Protein AF-A0A2P8HJ50-F1 (afdb_monomer_lite)

Radius of gyration: 19.13 Å; chains: 1; bounding box: 48×53×37 Å

Organism: Chitinophaga niastensis (NCBI:txid536980)

Sequence (167 aa):
MRELALCQQNSHSGYIGAFPNDDKLWTEVAAGDIRSRGFDLNGAWSPWYTVHKIMAGLLDAWLYCNNAEALRVNKGLADWTGNVIKNLTEEQMQKMLICEYGGMAETYGTTISTEDINKYKESRFYTISYAIPEHLMKGKQTINIRFVPKVNNSAGPLYGCRMLKEI

InterPro domains:
  IPR012878 Non-reducing end beta-L-arabinofuranosidase-like, GH127 catalytic domain [PF07944] (2-108)

Secondary structure (DSSP, 8-state):
-HHHHHHHHHSTTS-----TTHHHHHHHHHTT---EETTEETTEESHHHHHHHHHHHHHHHHHHH--HHHHHHHHHHHHHHHHHHTT--HHHHHHHTTS--TTHHHHH--------GGGG-S-S------PPPHHHHTT-S-------PPTT-PPPP-----PPPP-

pLDDT: mean 82.29, std 9.15, range [44.47, 97.12]

Foldseek 3Di:
DVVLLVQLVPPPQLDGDDDVPVVVQLVCLLVLVWDAAAQDTPRDGQVLLVLVVLLVVLVCCCPVVVDPVSVVSSVSSVNSVCNSPVPDDPVSVVRNVNHNNDPVCVSVPDDQDDDDPVVVVDPDDDDDDGDDPVVQVPPDPDDDDDDDDDPPDDDPDDPDDDDDDDD

Structure (mmCIF, N/CA/C/O backbone):
data_AF-A0A2P8HJ50-F1
#
_entry.id   AF-A0A2P8HJ50-F1
#
loop_
_atom_site.group_PDB
_atom_site.id
_atom_site.type_symbol
_atom_site.label_atom_id
_atom_site.label_alt_id
_atom_site.label_comp_id
_atom_site.label_asym_id
_atom_site.label_entity_id
_atom_site.label_seq_id
_atom_site.pdbx_PDB_ins_code
_atom_site.Cartn_x
_atom_site.Cartn_y
_atom_site.Cartn_z
_atom_site.occupancy
_atom_site.B_iso_or_equiv
_atom_site.auth_seq_id
_atom_site.auth_comp_id
_atom_site.auth_asym_id
_atom_site.auth_atom_id
_atom_site.pdbx_PDB_model_num
ATOM 1 N N . MET A 1 1 ? 11.815 -0.902 -15.982 1.00 84.75 1 MET A N 1
ATOM 2 C CA . MET A 1 1 ? 10.583 -1.720 -15.964 1.00 84.75 1 MET A CA 1
ATOM 3 C C . MET A 1 1 ? 10.895 -3.205 -16.092 1.00 84.75 1 MET A C 1
ATOM 5 O O . MET A 1 1 ? 10.513 -3.949 -15.202 1.00 84.75 1 MET A O 1
ATOM 9 N N . ARG A 1 2 ? 11.677 -3.601 -17.108 1.00 84.75 2 ARG A N 1
ATOM 10 C CA . ARG A 1 2 ? 12.152 -4.978 -17.340 1.00 84.75 2 ARG A CA 1
ATOM 11 C C . ARG A 1 2 ? 12.590 -5.750 -16.086 1.00 84.75 2 ARG A C 1
ATOM 13 O O . ARG A 1 2 ? 12.093 -6.843 -15.868 1.00 84.75 2 ARG A O 1
ATOM 20 N N . GLU A 1 3 ? 13.459 -5.189 -15.246 1.00 88.25 3 GLU A N 1
ATOM 21 C CA . GLU A 1 3 ? 13.956 -5.911 -14.059 1.00 88.25 3 GLU A CA 1
ATOM 22 C C . GLU A 1 3 ? 12.856 -6.209 -13.026 1.00 88.25 3 GLU A C 1
ATOM 24 O O . GLU A 1 3 ? 12.775 -7.324 -12.525 1.00 88.25 3 GLU A O 1
ATOM 29 N N . LEU A 1 4 ? 11.937 -5.268 -12.771 1.00 86.12 4 LEU A N 1
ATOM 30 C CA . LEU A 1 4 ? 10.805 -5.504 -11.860 1.00 86.12 4 LEU A CA 1
ATOM 31 C C . LEU A 1 4 ? 9.838 -6.547 -12.427 1.00 86.12 4 LEU A C 1
ATOM 33 O O . LEU A 1 4 ? 9.325 -7.382 -11.686 1.00 86.12 4 LEU A O 1
ATOM 37 N N . ALA A 1 5 ? 9.616 -6.526 -13.743 1.00 84.50 5 ALA A N 1
ATOM 38 C CA . ALA A 1 5 ? 8.817 -7.540 -14.416 1.00 84.50 5 ALA A CA 1
ATOM 39 C C . ALA A 1 5 ? 9.457 -8.934 -14.312 1.00 84.50 5 ALA A C 1
ATOM 41 O O . ALA A 1 5 ? 8.741 -9.902 -14.065 1.00 84.50 5 ALA A O 1
ATOM 42 N N . LEU A 1 6 ? 10.783 -9.034 -14.453 1.00 87.06 6 LEU A N 1
ATOM 43 C CA . LEU A 1 6 ? 11.526 -10.282 -14.274 1.00 87.06 6 LEU A CA 1
ATOM 44 C C . LEU A 1 6 ? 11.457 -10.776 -12.826 1.00 87.06 6 LEU A C 1
ATOM 46 O O . LEU A 1 6 ? 11.177 -11.954 -12.610 1.00 87.06 6 LEU A O 1
ATOM 50 N N . CYS A 1 7 ? 11.6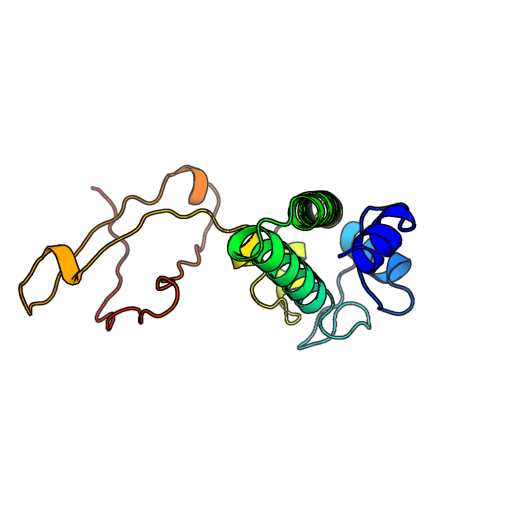47 -9.900 -11.837 1.00 87.06 7 CYS A N 1
ATOM 51 C CA . CYS A 1 7 ? 11.481 -10.255 -10.426 1.00 87.06 7 CYS A CA 1
ATOM 52 C C . CYS A 1 7 ? 10.074 -10.798 -10.150 1.00 87.06 7 CYS A C 1
ATOM 54 O O . CYS A 1 7 ? 9.936 -11.852 -9.540 1.00 87.06 7 CYS A O 1
ATOM 56 N N . GLN A 1 8 ? 9.035 -10.135 -10.663 1.00 86.31 8 GLN A N 1
ATOM 57 C CA . GLN A 1 8 ? 7.656 -10.577 -10.470 1.00 86.31 8 GLN A CA 1
ATOM 58 C C . GLN A 1 8 ? 7.352 -11.914 -11.155 1.00 86.31 8 GLN A C 1
ATOM 60 O O . GLN A 1 8 ? 6.619 -12.723 -10.602 1.00 86.31 8 GLN A O 1
ATOM 65 N N . GLN A 1 9 ? 7.889 -12.154 -12.354 1.00 84.94 9 GLN A N 1
ATOM 66 C CA . GLN A 1 9 ? 7.692 -13.417 -13.077 1.00 84.94 9 GLN A CA 1
ATOM 67 C C . GLN A 1 9 ? 8.382 -14.597 -12.390 1.00 84.94 9 GLN A C 1
ATOM 69 O O . GLN A 1 9 ? 7.869 -15.711 -12.435 1.00 84.94 9 GLN A O 1
ATOM 74 N N . ASN A 1 10 ? 9.539 -14.355 -11.771 1.00 83.56 10 ASN A N 1
ATOM 75 C CA . ASN A 1 10 ? 10.263 -15.374 -11.012 1.00 83.56 10 ASN A CA 1
ATOM 76 C C . ASN A 1 10 ? 9.740 -15.522 -9.577 1.00 83.56 10 ASN A C 1
ATOM 78 O O . ASN A 1 10 ? 10.033 -16.517 -8.921 1.00 83.56 10 ASN A O 1
ATOM 82 N N . SER A 1 11 ? 8.941 -14.569 -9.095 1.00 74.69 11 SER A N 1
ATOM 83 C CA . SER A 1 11 ? 8.169 -14.734 -7.872 1.00 74.69 11 SER A CA 1
ATOM 84 C C . SER A 1 11 ? 6.992 -15.668 -8.144 1.00 74.69 11 SER A C 1
ATOM 86 O O . SER A 1 11 ? 6.112 -15.368 -8.948 1.00 74.69 11 SER A O 1
ATOM 88 N N . HIS A 1 12 ? 6.923 -16.792 -7.432 1.00 67.44 12 HIS A N 1
ATOM 89 C CA . HIS A 1 12 ? 5.802 -17.732 -7.537 1.00 67.44 12 HIS A CA 1
ATOM 90 C C . HIS A 1 12 ? 4.455 -17.153 -7.048 1.00 67.44 12 HIS A C 1
ATOM 92 O O . HIS A 1 12 ? 3.432 -17.830 -7.142 1.00 67.44 12 HIS A O 1
ATOM 98 N N . SER A 1 13 ? 4.436 -15.915 -6.535 1.00 75.12 13 SER A N 1
ATOM 99 C CA . SER A 1 13 ? 3.270 -15.278 -5.913 1.00 75.12 13 SER A CA 1
ATOM 100 C C . SER A 1 13 ? 2.859 -13.932 -6.532 1.00 75.12 13 SER A C 1
ATOM 102 O O . SER A 1 13 ? 1.803 -13.413 -6.179 1.00 75.12 13 SER A O 1
ATOM 104 N N . GLY A 1 14 ? 3.654 -13.359 -7.447 1.00 81.00 14 GLY A N 1
ATOM 105 C CA . GLY A 1 14 ? 3.430 -12.007 -7.988 1.00 81.00 14 GLY A CA 1
ATOM 106 C C . GLY A 1 14 ? 3.966 -10.868 -7.105 1.00 81.00 14 GLY A C 1
ATOM 107 O O . GLY A 1 14 ? 3.802 -9.691 -7.447 1.00 81.00 14 GLY A O 1
ATOM 108 N N . TYR A 1 15 ? 4.637 -11.214 -6.001 1.00 90.19 15 TYR A N 1
ATOM 109 C CA . TYR A 1 15 ? 5.321 -10.282 -5.110 1.00 90.19 15 TYR A CA 1
ATOM 110 C C . TYR A 1 15 ? 6.537 -9.630 -5.775 1.00 90.19 15 TYR A C 1
ATOM 112 O O . TYR A 1 15 ? 7.227 -10.234 -6.597 1.00 90.19 15 TYR A O 1
ATOM 120 N N . ILE A 1 16 ? 6.830 -8.395 -5.365 1.00 89.50 16 ILE A N 1
ATOM 121 C CA . ILE A 1 16 ? 8.079 -7.706 -5.677 1.00 89.50 16 ILE A CA 1
ATOM 122 C C . ILE A 1 16 ? 8.617 -7.102 -4.383 1.00 89.50 16 ILE A C 1
ATOM 124 O O . ILE A 1 16 ? 7.966 -6.262 -3.761 1.00 89.50 16 ILE A O 1
ATOM 128 N N . GLY A 1 17 ? 9.829 -7.496 -4.008 1.00 87.56 17 GLY A N 1
ATOM 129 C CA . GLY A 1 17 ? 10.529 -6.978 -2.844 1.00 87.56 17 GLY A CA 1
ATOM 130 C C . GLY A 1 17 ? 11.963 -7.486 -2.780 1.00 87.56 17 GLY A C 1
ATOM 131 O O . GLY A 1 17 ? 12.421 -8.201 -3.666 1.00 87.56 17 GLY A O 1
ATOM 132 N N . ALA A 1 18 ? 12.677 -7.063 -1.741 1.00 87.31 18 ALA A N 1
ATOM 133 C CA . ALA A 1 18 ? 14.081 -7.414 -1.524 1.00 87.31 18 ALA A CA 1
ATOM 134 C C . ALA A 1 18 ? 14.368 -7.754 -0.051 1.00 87.31 18 ALA A C 1
ATOM 136 O O . ALA A 1 18 ? 15.508 -7.651 0.404 1.00 87.31 18 ALA A O 1
ATOM 137 N N . PHE A 1 19 ? 13.332 -8.101 0.719 1.00 87.75 19 PHE A N 1
ATOM 138 C CA . PHE A 1 19 ? 13.506 -8.460 2.121 1.00 87.75 19 PHE A CA 1
ATOM 139 C C . PHE A 1 19 ? 14.063 -9.881 2.233 1.00 87.75 19 PHE A C 1
ATOM 141 O O . PHE A 1 19 ? 13.545 -10.787 1.582 1.00 87.75 19 PHE A O 1
ATOM 148 N N . PRO A 1 20 ? 15.079 -10.114 3.079 1.00 86.06 20 PRO A N 1
ATOM 149 C CA . PRO A 1 20 ? 15.488 -11.470 3.412 1.00 86.06 20 PRO A CA 1
ATOM 150 C C . PRO A 1 20 ? 14.317 -12.238 4.035 1.00 86.06 20 PRO A C 1
ATOM 152 O O . PRO A 1 20 ? 13.674 -11.731 4.954 1.00 86.06 20 PRO A O 1
ATOM 155 N N . ASN A 1 21 ? 14.083 -13.473 3.585 1.00 86.75 21 ASN A N 1
ATOM 156 C CA . ASN A 1 21 ? 12.992 -14.333 4.065 1.00 86.75 21 ASN A CA 1
ATOM 157 C C . ASN A 1 21 ? 11.591 -13.699 3.927 1.00 86.75 21 ASN A C 1
ATOM 159 O O . ASN A 1 21 ? 10.725 -13.910 4.782 1.00 86.75 21 ASN A O 1
ATOM 163 N N . ASP A 1 22 ? 11.367 -12.931 2.863 1.00 89.69 22 ASP A N 1
ATOM 164 C CA . ASP A 1 22 ? 10.062 -12.377 2.493 1.00 89.69 22 ASP A CA 1
ATOM 165 C C . ASP A 1 22 ? 8.957 -13.443 2.414 1.00 89.69 22 ASP A C 1
ATOM 167 O O . ASP A 1 22 ? 7.856 -13.209 2.910 1.00 89.69 22 ASP A O 1
ATOM 171 N N . ASP A 1 23 ? 9.254 -14.638 1.902 1.00 89.44 23 ASP A N 1
ATOM 172 C CA . ASP A 1 23 ? 8.310 -15.762 1.881 1.00 89.44 23 ASP A CA 1
ATOM 173 C C . ASP A 1 23 ? 7.767 -16.085 3.279 1.00 89.44 23 ASP A C 1
ATOM 175 O O . ASP A 1 23 ? 6.556 -16.223 3.473 1.00 89.44 23 ASP A O 1
ATOM 179 N N . LYS A 1 24 ? 8.650 -16.161 4.283 1.00 93.19 24 LYS A N 1
ATOM 180 C CA . LYS A 1 24 ? 8.256 -16.412 5.674 1.00 93.19 24 LYS A CA 1
ATOM 181 C C . LYS A 1 24 ? 7.453 -15.238 6.230 1.00 93.19 24 LYS A C 1
ATOM 183 O O . LYS A 1 24 ? 6.393 -15.461 6.810 1.00 93.19 24 LYS A O 1
ATOM 188 N N . LEU A 1 25 ? 7.938 -14.012 6.029 1.00 94.75 25 LEU A N 1
ATOM 189 C CA . LEU A 1 25 ? 7.272 -12.783 6.467 1.00 94.75 25 LEU A CA 1
ATOM 190 C C . LEU A 1 25 ? 5.816 -12.741 5.989 1.00 94.75 25 LEU A C 1
ATOM 192 O O . LEU A 1 25 ? 4.899 -12.595 6.795 1.00 94.75 25 LEU A O 1
ATOM 196 N N . TRP A 1 26 ? 5.594 -12.884 4.684 1.00 94.69 26 TRP A N 1
ATOM 197 C CA . TRP A 1 26 ? 4.264 -12.732 4.104 1.00 94.69 26 TRP A CA 1
ATOM 198 C C . TRP A 1 26 ? 3.372 -13.945 4.342 1.00 94.69 26 TRP A C 1
ATOM 200 O O . TRP A 1 26 ? 2.160 -13.774 4.445 1.00 94.69 26 TRP A O 1
ATOM 210 N N . THR A 1 27 ? 3.944 -15.144 4.502 1.00 94.75 27 THR A N 1
ATOM 211 C CA . THR A 1 27 ? 3.186 -16.335 4.918 1.00 94.75 27 THR A CA 1
ATOM 212 C C . THR A 1 27 ? 2.660 -16.188 6.347 1.00 94.75 27 THR A C 1
ATOM 214 O O . THR A 1 27 ? 1.492 -16.477 6.593 1.00 94.75 27 THR A O 1
ATOM 217 N N . GLU A 1 28 ? 3.480 -15.699 7.283 1.00 96.44 28 GLU A N 1
ATOM 218 C CA . GLU A 1 28 ? 3.046 -15.420 8.660 1.00 96.44 28 GLU A CA 1
ATOM 219 C C . GLU A 1 28 ? 1.970 -14.329 8.694 1.00 96.44 28 GLU A C 1
ATOM 221 O O . GLU A 1 28 ? 0.924 -14.519 9.317 1.00 96.44 28 GLU A O 1
ATOM 226 N N . VAL A 1 29 ? 2.181 -13.229 7.957 1.00 95.56 29 VAL A N 1
ATOM 227 C CA . VAL A 1 29 ? 1.182 -12.159 7.832 1.00 95.56 29 VAL A CA 1
ATOM 228 C C . VAL A 1 29 ? -0.120 -12.714 7.266 1.00 95.56 29 VAL A C 1
ATOM 230 O O . VAL A 1 29 ? -1.150 -12.509 7.890 1.00 95.56 29 VAL A O 1
ATOM 233 N N . ALA A 1 30 ? -0.096 -13.464 6.160 1.00 94.88 30 ALA A N 1
ATOM 234 C CA . ALA A 1 30 ? -1.299 -14.032 5.543 1.00 94.88 30 ALA A CA 1
ATOM 235 C C . ALA A 1 30 ? -2.021 -15.064 6.430 1.00 94.88 30 ALA A C 1
ATOM 237 O O . ALA A 1 30 ? -3.232 -15.253 6.298 1.00 94.88 30 ALA A O 1
ATOM 238 N N . ALA A 1 31 ? -1.298 -15.714 7.347 1.00 96.50 31 ALA A N 1
ATOM 239 C CA . ALA A 1 31 ? -1.855 -16.592 8.375 1.00 96.50 31 ALA A CA 1
ATOM 240 C C . ALA A 1 31 ? -2.392 -15.831 9.606 1.00 96.50 31 ALA A C 1
ATOM 242 O O . ALA A 1 31 ? -2.960 -16.444 10.510 1.00 96.50 31 ALA A O 1
ATOM 243 N N . GLY A 1 32 ? -2.221 -14.507 9.658 1.00 94.88 32 GLY A N 1
ATOM 244 C CA . GLY A 1 32 ? -2.642 -13.661 10.772 1.00 94.88 32 GLY A CA 1
ATOM 245 C C . GLY A 1 32 ? -1.678 -13.642 11.964 1.00 94.88 32 GLY A C 1
ATOM 246 O O . GLY A 1 32 ? -2.009 -13.051 12.998 1.00 94.88 32 GLY A O 1
ATOM 247 N N . ASP A 1 33 ? -0.490 -14.244 11.839 1.00 97.12 33 ASP A N 1
ATOM 248 C CA . ASP A 1 33 ? 0.593 -14.125 12.818 1.00 97.12 33 ASP A CA 1
ATOM 249 C C . ASP A 1 33 ? 1.318 -12.793 12.614 1.00 97.12 33 ASP A C 1
ATOM 251 O O . ASP A 1 33 ? 2.237 -12.656 11.807 1.00 97.12 33 ASP A O 1
ATOM 255 N N . ILE A 1 34 ? 0.850 -11.776 13.333 1.00 95.19 34 ILE A N 1
ATOM 256 C CA . ILE A 1 34 ? 1.285 -10.392 13.155 1.00 95.19 34 ILE A CA 1
ATOM 257 C C . ILE A 1 34 ? 1.972 -9.905 14.429 1.00 95.19 34 ILE A C 1
ATOM 259 O O . ILE A 1 34 ? 1.351 -9.797 15.494 1.00 95.19 34 ILE A O 1
ATOM 263 N N . ARG A 1 35 ? 3.253 -9.556 14.310 1.00 95.75 35 ARG A N 1
ATOM 264 C CA . ARG A 1 35 ? 4.094 -8.933 15.339 1.00 95.75 35 ARG A CA 1
ATOM 265 C C . ARG A 1 35 ? 4.562 -7.586 14.808 1.00 95.75 35 ARG A C 1
ATOM 267 O O . ARG A 1 35 ? 5.431 -7.524 13.946 1.00 95.75 35 ARG A O 1
ATOM 274 N N . SER A 1 36 ? 3.952 -6.519 15.305 1.00 91.94 36 SER A N 1
ATOM 275 C CA . SER A 1 36 ? 4.081 -5.185 14.725 1.00 91.94 36 SER A CA 1
ATOM 276 C C . SER A 1 36 ? 4.429 -4.155 15.793 1.00 91.94 36 SER A C 1
ATOM 278 O O . SER A 1 36 ? 3.806 -4.140 16.858 1.00 91.94 36 SER A O 1
ATOM 280 N N . ARG A 1 37 ? 5.439 -3.320 15.532 1.00 87.50 37 ARG A N 1
ATOM 281 C CA . ARG A 1 37 ? 5.856 -2.216 16.412 1.00 87.50 37 ARG A CA 1
ATOM 282 C C . ARG A 1 37 ? 6.627 -1.158 15.624 1.00 87.50 37 ARG A C 1
ATOM 284 O O . ARG A 1 37 ? 7.647 -1.471 15.027 1.00 87.50 37 ARG A O 1
ATOM 291 N N . GLY A 1 38 ? 6.203 0.104 15.662 1.00 88.69 38 GLY A N 1
ATOM 292 C CA . GLY A 1 38 ? 6.940 1.210 15.033 1.00 88.69 38 GLY A CA 1
ATOM 293 C C . GLY A 1 38 ? 7.241 0.966 13.548 1.00 88.69 38 GLY A C 1
ATOM 294 O O . GLY A 1 38 ? 6.362 1.102 12.710 1.00 88.69 38 GLY A O 1
ATOM 295 N N . PHE A 1 39 ? 8.479 0.590 13.226 1.00 88.69 39 PHE A N 1
ATOM 296 C CA . PHE A 1 39 ? 8.924 0.278 11.862 1.00 88.69 39 PHE A CA 1
ATOM 297 C C . PHE A 1 39 ? 9.155 -1.219 11.607 1.00 88.69 39 PHE A C 1
ATOM 299 O O . PHE A 1 39 ? 9.680 -1.592 10.572 1.00 88.69 39 PHE A O 1
ATOM 306 N N . ASP A 1 40 ? 8.801 -2.093 12.541 1.00 93.00 40 ASP A N 1
ATOM 307 C CA . ASP A 1 40 ? 9.066 -3.531 12.488 1.00 93.00 40 ASP A CA 1
ATOM 308 C C . ASP A 1 40 ? 7.757 -4.300 12.280 1.00 93.00 40 ASP A C 1
ATOM 310 O O . ASP A 1 40 ? 6.813 -4.139 13.059 1.00 93.00 40 ASP A O 1
ATOM 314 N N . LEU A 1 41 ? 7.710 -5.125 11.233 1.00 94.25 41 LEU A N 1
ATOM 315 C CA . LEU A 1 41 ? 6.663 -6.116 10.993 1.00 94.25 41 LEU A CA 1
ATOM 316 C C . LEU A 1 41 ? 7.329 -7.480 10.829 1.00 94.25 41 LEU A C 1
ATOM 318 O O . LEU A 1 41 ? 8.043 -7.721 9.858 1.00 94.25 41 LEU A O 1
ATOM 322 N N . ASN A 1 42 ? 7.104 -8.361 11.800 1.00 95.81 42 ASN A N 1
ATOM 323 C CA . ASN A 1 42 ? 7.643 -9.720 11.865 1.00 95.81 42 ASN A CA 1
ATOM 324 C C . ASN A 1 42 ? 9.171 -9.809 11.638 1.00 95.81 42 ASN A C 1
ATOM 326 O O . ASN A 1 42 ? 9.663 -10.830 11.162 1.00 95.81 42 ASN A O 1
ATOM 330 N N . GLY A 1 43 ? 9.936 -8.781 12.022 1.00 92.75 43 GLY A N 1
ATOM 331 C CA . GLY A 1 43 ? 11.392 -8.729 11.854 1.00 92.75 43 GLY A CA 1
ATOM 332 C C . GLY A 1 43 ? 11.865 -7.990 10.599 1.00 92.75 43 GLY A C 1
ATOM 333 O O . GLY A 1 43 ? 13.072 -7.837 10.417 1.00 92.75 43 GLY A O 1
ATOM 334 N N . ALA A 1 44 ? 10.952 -7.535 9.737 1.00 93.62 44 ALA A N 1
ATOM 335 C CA . ALA A 1 44 ? 11.270 -6.728 8.565 1.00 93.62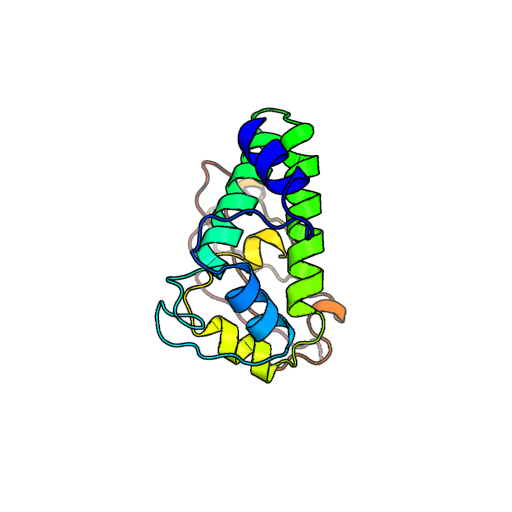 44 ALA A CA 1
ATOM 336 C C . ALA A 1 44 ? 10.995 -5.240 8.815 1.00 93.62 44 ALA A C 1
ATOM 338 O O . ALA A 1 44 ? 9.998 -4.870 9.438 1.00 93.62 44 ALA A O 1
ATOM 339 N N . TRP A 1 45 ? 11.866 -4.379 8.281 1.00 92.75 45 TRP A N 1
ATOM 340 C CA . TRP A 1 45 ? 11.743 -2.927 8.412 1.00 92.75 45 TRP A CA 1
ATOM 341 C C . TRP A 1 45 ? 10.755 -2.365 7.377 1.00 92.75 45 TRP A C 1
ATOM 343 O O . TRP A 1 45 ? 11.048 -2.337 6.183 1.00 92.75 45 TRP A O 1
ATOM 353 N N . SER A 1 46 ? 9.591 -1.909 7.847 1.00 91.31 46 SER A N 1
ATOM 354 C CA . SER A 1 46 ? 8.521 -1.244 7.090 1.00 91.31 46 SER A CA 1
ATOM 355 C C . SER A 1 46 ? 8.171 -1.955 5.773 1.00 91.31 46 SER A C 1
ATOM 357 O O . SER A 1 46 ? 8.126 -1.329 4.708 1.00 91.31 46 SER A O 1
ATOM 359 N N . PRO A 1 47 ? 7.919 -3.275 5.779 1.00 92.38 47 PRO A N 1
ATOM 360 C CA . PRO A 1 47 ? 7.778 -4.020 4.536 1.00 92.38 47 PRO A CA 1
ATOM 361 C C . PRO A 1 47 ? 6.546 -3.607 3.730 1.00 92.38 47 PRO A C 1
ATOM 363 O O . PRO A 1 47 ? 6.589 -3.595 2.500 1.00 92.38 47 PRO A O 1
ATOM 366 N N . TRP A 1 48 ? 5.472 -3.182 4.399 1.00 89.38 48 TRP A N 1
ATOM 367 C CA . TRP A 1 48 ? 4.276 -2.687 3.721 1.00 89.38 48 TRP A CA 1
ATOM 368 C C . TRP A 1 48 ? 4.479 -1.306 3.090 1.00 89.38 48 TRP A C 1
ATOM 370 O O . TRP A 1 48 ? 4.002 -1.058 1.983 1.00 89.38 48 TRP A O 1
ATOM 380 N N . TYR A 1 49 ? 5.259 -0.430 3.730 1.00 85.88 49 TYR A N 1
ATOM 381 C CA . TYR A 1 49 ? 5.695 0.828 3.122 1.00 85.88 49 TYR A CA 1
ATOM 382 C C . TYR A 1 49 ? 6.458 0.585 1.814 1.00 85.88 49 TYR A C 1
ATOM 384 O O . TYR A 1 49 ? 6.196 1.267 0.821 1.00 85.88 49 TYR A O 1
ATOM 392 N N . THR A 1 50 ? 7.361 -0.401 1.784 1.00 89.56 50 THR A N 1
ATOM 393 C CA . THR A 1 50 ? 8.132 -0.744 0.580 1.00 89.56 50 THR A CA 1
ATOM 394 C C . THR A 1 50 ? 7.228 -1.207 -0.558 1.00 89.56 50 THR A C 1
ATOM 396 O O . THR A 1 50 ? 7.369 -0.711 -1.676 1.00 89.56 50 THR A O 1
ATOM 399 N N . VAL A 1 51 ? 6.247 -2.076 -0.277 1.00 90.31 51 VAL A N 1
ATOM 400 C CA . VAL A 1 51 ? 5.237 -2.476 -1.275 1.00 90.31 51 VAL A CA 1
ATOM 401 C C . VAL A 1 51 ? 4.504 -1.246 -1.815 1.00 90.31 51 VAL A C 1
ATOM 403 O O . VAL A 1 51 ? 4.380 -1.090 -3.028 1.00 90.31 51 VAL A O 1
ATOM 406 N N . HIS A 1 52 ? 4.104 -0.318 -0.941 1.00 86.25 52 HIS A N 1
ATOM 407 C CA . HIS A 1 52 ? 3.439 0.920 -1.349 1.00 86.25 52 HIS A CA 1
ATOM 408 C C . HIS A 1 52 ? 4.313 1.755 -2.296 1.00 86.25 52 HIS A C 1
ATOM 410 O O . HIS A 1 52 ? 3.818 2.231 -3.316 1.00 86.25 52 HIS A O 1
ATOM 416 N N . LYS A 1 53 ? 5.609 1.925 -2.006 1.00 89.12 53 LYS A N 1
ATOM 417 C CA . LYS A 1 53 ? 6.510 2.711 -2.866 1.00 89.12 53 LYS A CA 1
ATOM 418 C C . LYS A 1 53 ? 6.732 2.067 -4.228 1.00 89.12 53 LYS A C 1
ATOM 420 O O . LYS A 1 53 ? 6.793 2.785 -5.225 1.00 89.12 53 LYS A O 1
ATOM 425 N N . ILE A 1 54 ? 6.793 0.738 -4.282 1.00 90.38 54 ILE A N 1
ATOM 426 C CA . ILE A 1 54 ? 6.871 0.004 -5.548 1.00 90.38 54 ILE A CA 1
ATOM 427 C C . ILE A 1 54 ? 5.588 0.224 -6.356 1.00 90.38 54 ILE A C 1
ATOM 429 O O . ILE A 1 54 ? 5.668 0.619 -7.517 1.00 90.38 54 ILE A O 1
ATOM 433 N N . MET A 1 55 ? 4.414 0.043 -5.744 1.00 88.94 55 MET A N 1
ATOM 434 C CA . MET A 1 55 ? 3.128 0.261 -6.416 1.00 88.94 55 MET A CA 1
ATOM 435 C C . MET A 1 55 ? 2.967 1.701 -6.918 1.00 88.94 55 MET A C 1
ATOM 437 O O . MET A 1 55 ? 2.594 1.908 -8.071 1.00 88.94 55 MET A O 1
ATOM 441 N N . ALA A 1 56 ? 3.294 2.696 -6.089 1.00 84.06 56 ALA A N 1
ATOM 442 C CA . ALA A 1 56 ? 3.234 4.106 -6.468 1.00 84.06 56 ALA A CA 1
ATOM 443 C C . ALA A 1 56 ? 4.157 4.411 -7.660 1.00 84.06 56 ALA A C 1
ATOM 445 O O . ALA A 1 56 ? 3.711 4.984 -8.649 1.00 84.06 56 ALA A O 1
ATOM 446 N N . GLY A 1 57 ? 5.410 3.942 -7.630 1.00 85.38 57 GLY A N 1
ATOM 447 C CA . GLY A 1 57 ? 6.349 4.145 -8.737 1.00 85.38 57 GLY A CA 1
ATOM 448 C C . GLY A 1 57 ? 5.933 3.441 -10.035 1.00 85.38 57 GLY A C 1
ATOM 449 O O . GLY A 1 57 ? 6.127 3.981 -11.125 1.00 85.38 57 GLY A O 1
ATOM 450 N N . LEU A 1 58 ? 5.333 2.249 -9.945 1.00 86.69 58 LEU A N 1
ATOM 451 C CA . LEU A 1 58 ? 4.779 1.547 -11.108 1.00 86.69 58 LEU A CA 1
ATOM 452 C C . LEU A 1 58 ? 3.566 2.284 -11.688 1.00 86.69 58 LEU A C 1
ATOM 454 O O . LEU A 1 58 ? 3.431 2.382 -12.909 1.00 86.69 58 LEU A O 1
ATOM 458 N N . LEU A 1 59 ? 2.701 2.821 -10.826 1.00 81.06 59 LEU A N 1
ATOM 459 C CA . LEU A 1 59 ? 1.557 3.623 -11.241 1.00 81.06 59 LEU A CA 1
ATOM 460 C C . LEU A 1 59 ? 2.009 4.919 -11.926 1.00 81.06 59 LEU A C 1
ATOM 462 O O . LEU A 1 59 ? 1.521 5.228 -13.011 1.00 81.06 59 LEU A O 1
ATOM 466 N N . ASP A 1 60 ? 2.991 5.620 -11.359 1.00 81.75 60 ASP A N 1
ATOM 467 C CA . ASP A 1 60 ? 3.573 6.831 -11.944 1.00 81.75 60 ASP A CA 1
ATOM 468 C C . ASP A 1 60 ? 4.206 6.550 -13.313 1.00 81.75 60 ASP A C 1
ATOM 470 O O . ASP A 1 60 ? 3.982 7.290 -14.272 1.00 81.75 60 ASP A O 1
ATOM 474 N N . ALA A 1 61 ? 4.942 5.444 -13.456 1.00 85.75 61 ALA A N 1
ATOM 475 C CA . ALA A 1 61 ? 5.523 5.051 -14.739 1.00 85.75 61 ALA A CA 1
ATOM 476 C C . ALA A 1 61 ? 4.451 4.790 -15.814 1.00 85.75 61 ALA A C 1
ATOM 478 O O . ALA A 1 61 ? 4.663 5.081 -16.995 1.00 85.75 61 ALA A O 1
ATOM 479 N N . TRP A 1 62 ? 3.292 4.256 -15.428 1.00 85.50 62 TRP A N 1
ATOM 480 C CA . TRP A 1 62 ? 2.163 4.128 -16.342 1.00 85.50 62 TRP A CA 1
ATOM 481 C C . TRP A 1 62 ? 1.545 5.493 -16.677 1.00 85.50 62 TRP A C 1
ATOM 483 O O . TRP A 1 62 ? 1.416 5.814 -17.857 1.00 85.50 62 TRP A O 1
ATOM 493 N N . LEU A 1 63 ? 1.220 6.305 -15.666 1.00 72.88 63 LEU A N 1
ATOM 494 C CA . LEU A 1 63 ? 0.518 7.583 -15.830 1.00 72.88 63 LEU A CA 1
ATOM 495 C C . LEU A 1 63 ? 1.332 8.628 -16.603 1.00 72.88 63 LEU A C 1
ATOM 497 O O . LEU A 1 63 ? 0.787 9.306 -17.471 1.00 72.88 63 LEU A O 1
ATOM 501 N N . TYR A 1 64 ? 2.626 8.759 -16.306 1.00 84.44 64 TYR A N 1
ATOM 502 C CA . TYR A 1 64 ? 3.463 9.834 -16.849 1.00 84.44 64 TYR A CA 1
ATOM 503 C C . TYR A 1 64 ? 4.342 9.405 -18.021 1.00 84.44 64 TYR A C 1
ATOM 505 O O . TYR A 1 64 ? 4.828 10.257 -18.762 1.00 84.44 64 TYR A O 1
ATOM 513 N N . CYS A 1 65 ? 4.563 8.102 -18.209 1.00 89.19 65 CYS A N 1
ATOM 514 C CA . CYS A 1 65 ? 5.423 7.595 -19.283 1.00 89.19 65 CYS A CA 1
ATOM 515 C C . CYS A 1 65 ? 4.700 6.631 -20.233 1.00 89.19 65 CYS A C 1
ATOM 517 O O . CYS A 1 65 ? 5.348 6.023 -21.083 1.00 89.19 65 CYS A O 1
ATOM 519 N N . ASN A 1 66 ? 3.375 6.480 -20.095 1.00 86.38 66 ASN A N 1
ATOM 520 C CA . ASN A 1 66 ? 2.535 5.588 -20.900 1.00 86.38 66 ASN A CA 1
ATOM 521 C C . ASN A 1 66 ? 3.059 4.136 -20.939 1.00 86.38 66 ASN A C 1
ATOM 523 O O . ASN A 1 66 ? 2.971 3.436 -21.950 1.00 86.38 66 ASN A O 1
ATOM 527 N N . ASN A 1 67 ? 3.656 3.682 -19.833 1.00 90.44 67 ASN A N 1
ATOM 528 C CA . ASN A 1 67 ? 4.294 2.376 -19.756 1.00 90.44 67 ASN A CA 1
ATOM 529 C C . ASN A 1 67 ? 3.265 1.283 -19.419 1.00 90.44 67 ASN A C 1
ATOM 531 O O . ASN A 1 67 ? 2.933 1.051 -18.256 1.00 90.44 67 ASN A O 1
ATOM 535 N N . ALA A 1 68 ? 2.763 0.590 -20.442 1.00 89.12 68 ALA A N 1
ATOM 536 C CA . ALA A 1 68 ? 1.784 -0.487 -20.272 1.00 89.12 68 ALA A CA 1
ATOM 537 C C . ALA A 1 68 ? 2.328 -1.692 -19.476 1.00 89.12 68 ALA A C 1
ATOM 539 O O . ALA A 1 68 ? 1.570 -2.369 -18.779 1.00 89.12 68 ALA A O 1
ATOM 540 N N . GLU A 1 69 ? 3.639 -1.950 -19.536 1.00 92.00 69 GLU A N 1
ATOM 541 C CA . GLU A 1 69 ? 4.272 -3.001 -18.736 1.00 92.00 69 GLU A CA 1
ATOM 542 C C . GLU A 1 69 ? 4.229 -2.653 -17.242 1.00 92.00 69 GLU A C 1
ATOM 544 O O . GLU A 1 69 ? 3.948 -3.528 -16.427 1.00 92.00 69 GLU A O 1
ATOM 549 N N . ALA A 1 70 ? 4.395 -1.375 -16.887 1.00 87.81 70 ALA A N 1
ATOM 550 C CA . ALA A 1 70 ? 4.270 -0.895 -15.512 1.00 87.81 70 ALA A CA 1
ATOM 551 C C . ALA A 1 70 ? 2.893 -1.187 -14.919 1.00 87.81 70 ALA A C 1
ATOM 553 O O . ALA A 1 70 ? 2.791 -1.721 -13.817 1.00 87.81 70 ALA A O 1
ATOM 554 N N . LEU A 1 71 ? 1.835 -0.911 -15.686 1.00 87.50 71 LEU A N 1
ATOM 555 C CA . LEU A 1 71 ? 0.469 -1.215 -15.274 1.00 87.50 71 LEU A CA 1
ATOM 556 C C . LEU A 1 71 ? 0.262 -2.722 -15.085 1.00 87.50 71 LEU A C 1
ATOM 558 O O . LEU A 1 71 ? -0.368 -3.135 -14.114 1.00 87.50 71 LEU A O 1
ATOM 562 N N . ARG A 1 72 ? 0.792 -3.548 -15.998 1.00 90.62 72 ARG A N 1
ATOM 563 C CA . ARG A 1 72 ? 0.709 -5.012 -15.888 1.00 90.62 72 ARG A CA 1
ATOM 564 C C . ARG A 1 72 ? 1.378 -5.504 -14.605 1.00 90.62 72 ARG A C 1
ATOM 566 O O . ARG A 1 72 ? 0.790 -6.308 -13.889 1.00 90.62 72 ARG A O 1
ATOM 573 N N . VAL A 1 73 ? 2.577 -5.003 -14.313 1.00 91.56 73 VAL A N 1
ATOM 574 C CA . VAL A 1 73 ? 3.327 -5.374 -13.109 1.00 91.56 73 VAL A CA 1
ATOM 575 C C . VAL A 1 73 ? 2.615 -4.885 -11.846 1.00 91.56 73 VAL A C 1
ATOM 577 O O . VAL A 1 73 ? 2.465 -5.646 -10.891 1.00 91.56 73 VAL A O 1
ATOM 580 N N . ASN A 1 74 ? 2.087 -3.658 -11.857 1.00 88.00 74 ASN A N 1
ATOM 581 C CA . ASN A 1 74 ? 1.330 -3.108 -10.733 1.00 88.00 74 ASN A CA 1
ATOM 582 C C . ASN A 1 74 ? 0.079 -3.937 -10.416 1.00 88.00 74 ASN A C 1
ATOM 584 O O . ASN A 1 74 ? -0.203 -4.196 -9.251 1.00 88.00 74 ASN A O 1
ATOM 588 N N . LYS A 1 75 ? -0.646 -4.400 -11.444 1.00 86.31 75 LYS A N 1
ATOM 589 C CA . LYS A 1 75 ? -1.807 -5.286 -11.270 1.00 86.31 75 LYS A CA 1
ATOM 590 C C . LYS A 1 75 ? -1.425 -6.603 -10.595 1.00 86.31 75 LYS A C 1
ATOM 592 O O . LYS A 1 75 ? -2.080 -6.982 -9.636 1.00 86.31 75 LYS A O 1
ATOM 597 N N . GLY A 1 76 ? -0.328 -7.237 -11.015 1.00 88.62 76 GLY A N 1
ATOM 598 C CA . GLY A 1 76 ? 0.156 -8.460 -10.362 1.00 88.62 76 GLY A CA 1
ATOM 599 C C . GLY A 1 76 ? 0.511 -8.253 -8.884 1.00 88.62 76 GLY A C 1
ATOM 600 O O . GLY A 1 76 ? 0.202 -9.097 -8.047 1.00 88.62 76 GLY A O 1
ATOM 601 N N . LEU A 1 77 ? 1.091 -7.097 -8.539 1.00 89.94 77 LEU A N 1
ATOM 602 C CA . LEU A 1 77 ? 1.412 -6.758 -7.150 1.00 89.94 77 LEU A CA 1
ATOM 603 C C . LEU A 1 77 ? 0.152 -6.426 -6.326 1.00 89.94 77 LEU A C 1
ATOM 605 O O . LEU A 1 77 ? 0.090 -6.733 -5.133 1.00 89.94 77 LEU A O 1
ATOM 609 N N . ALA A 1 78 ? -0.873 -5.845 -6.957 1.00 85.00 78 ALA A N 1
ATOM 610 C CA . ALA A 1 78 ? -2.182 -5.622 -6.345 1.00 85.00 78 ALA A CA 1
ATOM 611 C C . ALA A 1 78 ? -2.922 -6.946 -6.077 1.00 85.00 78 ALA A C 1
ATOM 613 O O . ALA A 1 78 ? -3.447 -7.139 -4.981 1.00 85.00 78 ALA A O 1
ATOM 614 N N . ASP A 1 79 ? -2.901 -7.885 -7.028 1.00 86.94 79 ASP A N 1
ATOM 615 C CA . ASP A 1 79 ? -3.475 -9.226 -6.860 1.00 86.94 79 ASP A CA 1
ATOM 616 C C . ASP A 1 79 ? -2.775 -9.987 -5.723 1.00 86.94 79 ASP A C 1
ATOM 618 O O . ASP A 1 79 ? -3.426 -10.607 -4.875 1.00 86.94 79 ASP A O 1
ATOM 622 N N . TRP A 1 80 ? -1.442 -9.900 -5.655 1.00 92.75 80 TRP A N 1
ATOM 623 C CA . TRP A 1 80 ? -0.663 -10.443 -4.542 1.00 92.75 80 TRP A CA 1
ATOM 624 C C . TRP A 1 80 ? -1.067 -9.813 -3.201 1.00 92.75 80 TRP A C 1
ATOM 626 O O . TRP A 1 80 ? -1.356 -10.534 -2.247 1.00 92.75 80 TRP A O 1
ATOM 636 N N . THR A 1 81 ? -1.169 -8.482 -3.138 1.00 89.56 81 THR A N 1
ATOM 637 C CA . THR A 1 81 ? -1.572 -7.765 -1.918 1.00 89.56 81 THR A CA 1
ATOM 638 C C . THR A 1 81 ? -2.939 -8.238 -1.436 1.00 89.56 81 THR A C 1
ATOM 640 O O . THR A 1 81 ? -3.093 -8.578 -0.263 1.00 89.56 81 THR A O 1
ATOM 643 N N . GLY A 1 82 ? -3.918 -8.315 -2.345 1.00 83.50 82 GLY A N 1
ATOM 644 C CA . GLY A 1 82 ? -5.253 -8.818 -2.037 1.00 83.50 82 GLY A CA 1
ATOM 645 C C . GLY A 1 82 ? -5.208 -10.233 -1.459 1.00 83.50 82 GLY A C 1
ATOM 646 O O . GLY A 1 82 ? -5.883 -10.518 -0.474 1.00 83.50 82 GLY A O 1
ATOM 647 N N . ASN A 1 83 ? -4.357 -11.105 -2.001 1.00 88.25 83 ASN A N 1
ATOM 648 C CA . ASN A 1 83 ? -4.186 -12.462 -1.489 1.00 88.25 83 ASN A CA 1
ATOM 649 C C . ASN A 1 83 ? -3.546 -12.538 -0.101 1.00 88.25 83 ASN A C 1
ATOM 651 O O . ASN A 1 83 ? -3.925 -13.425 0.664 1.00 88.25 83 ASN A O 1
ATOM 655 N N . VAL A 1 84 ? -2.617 -11.640 0.227 1.00 91.12 84 VAL A N 1
ATOM 656 C CA . VAL A 1 84 ? -1.995 -11.585 1.559 1.00 91.12 84 VAL A CA 1
ATOM 657 C C . VAL A 1 84 ? -3.012 -11.167 2.616 1.00 91.12 84 VAL A C 1
ATOM 659 O O . VAL A 1 84 ? -3.042 -11.744 3.698 1.00 91.12 84 VAL A O 1
ATOM 662 N N . ILE A 1 85 ? -3.870 -10.192 2.310 1.00 88.00 85 ILE A N 1
ATOM 663 C CA . ILE A 1 85 ? -4.747 -9.589 3.322 1.00 88.00 85 ILE A CA 1
ATOM 664 C C . ILE A 1 85 ? -6.167 -10.163 3.374 1.00 88.00 85 ILE A C 1
ATOM 666 O O . ILE A 1 85 ? -6.881 -9.898 4.338 1.00 88.00 85 ILE A O 1
ATOM 670 N N . LYS A 1 86 ? -6.600 -10.941 2.371 1.00 89.19 86 LYS A N 1
ATOM 671 C CA . LYS A 1 86 ? -8.003 -11.394 2.233 1.00 89.19 86 LYS A CA 1
ATOM 672 C C . LYS A 1 86 ? -8.574 -12.136 3.443 1.00 89.19 86 LYS A C 1
ATOM 674 O O . LYS A 1 86 ? -9.785 -12.118 3.631 1.00 89.19 86 LYS A O 1
ATOM 679 N N . ASN A 1 87 ? -7.727 -12.808 4.222 1.00 89.00 87 ASN A N 1
ATOM 680 C CA . ASN A 1 87 ? -8.142 -13.628 5.362 1.00 89.00 87 ASN A CA 1
ATOM 681 C C . ASN A 1 87 ? -7.920 -12.935 6.714 1.00 89.00 87 ASN A C 1
ATOM 683 O O . ASN A 1 87 ? -8.181 -13.543 7.751 1.00 89.00 87 ASN A O 1
ATOM 687 N N . LEU A 1 88 ? -7.428 -11.693 6.720 1.00 83.31 88 LEU A N 1
ATOM 688 C CA . LEU A 1 88 ? -7.186 -10.959 7.955 1.00 83.31 88 LEU A CA 1
ATOM 689 C C . LEU A 1 88 ? -8.488 -10.409 8.517 1.00 83.31 88 LEU A C 1
ATOM 691 O O . LEU A 1 88 ? -9.295 -9.813 7.803 1.00 83.31 88 LEU A O 1
ATOM 695 N N . THR A 1 89 ? -8.665 -10.565 9.824 1.00 78.75 89 THR A N 1
ATOM 696 C CA . THR A 1 89 ? -9.703 -9.842 10.553 1.00 78.75 89 THR A CA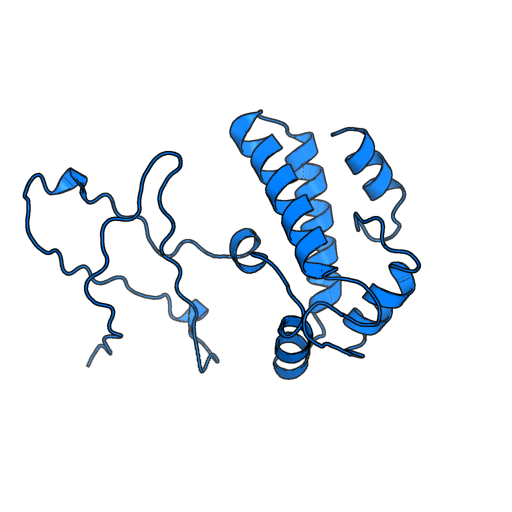 1
ATOM 697 C C . THR A 1 89 ? -9.372 -8.353 10.608 1.00 78.75 89 THR A C 1
ATOM 699 O O . THR A 1 89 ? -8.224 -7.940 10.425 1.00 78.75 89 THR A O 1
ATOM 702 N N . GLU A 1 90 ? -10.372 -7.531 10.922 1.00 75.38 90 GLU A N 1
ATOM 703 C CA . GLU A 1 90 ? -10.156 -6.098 11.137 1.00 75.38 90 GLU A CA 1
ATOM 704 C C . GLU A 1 90 ? -9.095 -5.856 12.221 1.00 75.38 90 GLU A C 1
ATOM 706 O O . GLU A 1 90 ? -8.180 -5.067 12.026 1.00 75.38 90 GLU A O 1
ATOM 711 N N . GLU A 1 91 ? -9.141 -6.593 13.332 1.00 72.88 91 GLU A N 1
ATOM 712 C CA . GLU A 1 91 ? -8.156 -6.478 14.415 1.00 72.88 91 GLU A CA 1
ATOM 713 C C . GLU A 1 91 ? -6.735 -6.827 13.953 1.00 72.88 91 GLU A C 1
ATOM 715 O O . GLU A 1 91 ? -5.775 -6.135 14.299 1.00 72.88 91 GLU A O 1
ATOM 720 N N . GLN A 1 92 ? -6.589 -7.874 13.137 1.00 81.31 92 GLN A N 1
ATOM 721 C CA . GLN A 1 92 ? -5.309 -8.267 12.548 1.00 81.31 92 GLN A CA 1
ATOM 722 C C . GLN A 1 92 ? -4.794 -7.204 11.576 1.00 81.31 92 GLN A C 1
ATOM 724 O O . GLN A 1 92 ? -3.623 -6.832 11.641 1.00 81.31 92 GLN A O 1
ATOM 729 N N . MET A 1 93 ? -5.672 -6.658 10.733 1.00 81.62 93 MET A N 1
ATOM 730 C CA . MET A 1 93 ? -5.341 -5.551 9.841 1.00 81.62 93 MET A CA 1
ATOM 731 C C . MET A 1 93 ? -4.870 -4.327 10.635 1.00 81.62 93 MET A C 1
ATOM 733 O O . MET A 1 93 ? -3.795 -3.795 10.364 1.00 81.62 93 MET A O 1
ATOM 737 N N . GLN A 1 94 ? -5.611 -3.916 11.667 1.00 75.88 94 GLN A N 1
ATOM 738 C CA . GLN A 1 94 ? -5.218 -2.799 12.530 1.00 75.88 94 GLN A CA 1
ATOM 739 C C . GLN A 1 94 ? -3.868 -3.061 13.210 1.00 75.88 94 GLN A C 1
ATOM 741 O O . GLN A 1 94 ? -3.029 -2.165 13.281 1.00 75.88 94 GLN A O 1
ATOM 746 N N . LYS A 1 95 ? -3.609 -4.301 13.643 1.00 79.88 95 LYS A N 1
ATOM 747 C CA . LYS A 1 95 ? -2.318 -4.694 14.220 1.00 79.88 95 LYS A CA 1
ATOM 748 C C . LYS A 1 95 ? -1.180 -4.593 13.203 1.00 79.88 95 LYS A C 1
ATOM 750 O O . LYS A 1 95 ? -0.100 -4.118 13.546 1.00 79.88 95 LYS A O 1
ATOM 755 N N . MET A 1 96 ? -1.401 -5.002 11.956 1.00 85.12 96 MET A N 1
ATOM 756 C CA . MET A 1 96 ? -0.415 -4.867 10.880 1.00 85.12 96 MET A CA 1
ATOM 757 C C . MET A 1 96 ? -0.073 -3.394 10.634 1.00 85.12 96 MET A C 1
ATOM 759 O O . MET A 1 96 ? 1.104 -3.042 10.583 1.00 85.12 96 MET A O 1
ATOM 763 N N . LEU A 1 97 ? -1.094 -2.535 10.592 1.00 82.19 97 LEU A N 1
ATOM 764 C CA . LEU A 1 97 ? -0.979 -1.092 10.366 1.00 82.19 97 LEU A CA 1
ATOM 765 C C . LEU A 1 97 ? -0.336 -0.312 11.531 1.00 82.19 97 LEU A C 1
ATOM 767 O O . LEU A 1 97 ? -0.150 0.895 11.426 1.00 82.19 97 LEU A O 1
ATOM 771 N N . ILE A 1 98 ? 0.054 -0.965 12.631 1.00 77.00 98 ILE A N 1
ATOM 772 C CA . ILE A 1 98 ? 0.932 -0.343 13.639 1.00 77.00 98 ILE A CA 1
ATOM 773 C C . ILE A 1 98 ? 2.340 -0.109 13.067 1.00 77.00 98 ILE A C 1
ATOM 775 O O . ILE A 1 98 ? 2.999 0.862 13.440 1.00 77.00 98 ILE A O 1
ATOM 779 N N . C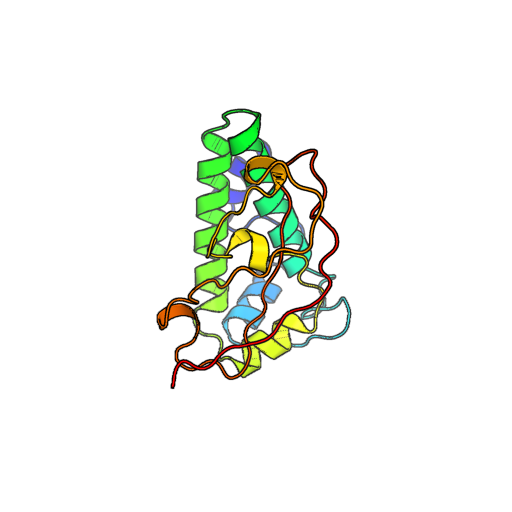YS A 1 99 ? 2.805 -0.992 12.179 1.00 78.38 99 CYS A N 1
ATOM 780 C CA . CYS A 1 99 ? 4.075 -0.843 11.484 1.00 78.38 99 CYS A CA 1
ATOM 781 C C . CYS A 1 99 ? 3.904 0.192 10.375 1.00 78.38 99 CYS A C 1
ATOM 783 O O . CYS A 1 99 ? 2.881 0.176 9.692 1.00 78.38 99 CYS A O 1
ATOM 785 N N . GLU A 1 100 ? 4.890 1.065 10.161 1.00 73.81 100 GLU A N 1
ATOM 786 C CA . GLU A 1 100 ? 4.848 2.040 9.073 1.00 73.81 100 GLU A CA 1
ATOM 787 C C . GLU A 1 100 ? 4.457 1.385 7.734 1.00 73.81 100 GLU A C 1
ATOM 789 O O . GLU A 1 100 ? 5.154 0.547 7.157 1.00 73.81 100 GLU A O 1
ATOM 794 N N . TYR A 1 101 ? 3.310 1.824 7.228 1.00 72.69 101 TYR A N 1
ATOM 795 C CA . TYR A 1 101 ? 2.643 1.259 6.059 1.00 72.69 101 TYR A CA 1
ATOM 796 C C . TYR A 1 101 ? 2.603 2.233 4.872 1.00 72.69 101 TYR A C 1
ATOM 798 O O . TYR A 1 101 ? 2.037 1.931 3.819 1.00 72.69 101 TYR A O 1
ATOM 806 N N . GLY A 1 102 ? 3.203 3.417 5.034 1.00 76.62 102 GLY A N 1
ATOM 807 C CA . GLY A 1 102 ? 3.198 4.486 4.044 1.00 76.62 102 GLY A CA 1
ATOM 808 C C . GLY A 1 102 ? 1.791 4.927 3.640 1.00 76.62 102 GLY A C 1
ATOM 809 O O . GLY A 1 102 ? 0.892 5.075 4.461 1.00 76.62 102 GLY A O 1
ATOM 810 N N . GLY A 1 103 ? 1.610 5.151 2.343 1.00 69.88 103 GLY A N 1
ATOM 811 C CA . GLY A 1 103 ? 0.366 5.575 1.720 1.00 69.88 103 GLY A CA 1
ATOM 812 C C . GLY A 1 103 ? -0.354 4.420 1.041 1.00 69.88 103 GLY A C 1
ATOM 813 O O . GLY A 1 103 ? -0.945 4.640 -0.002 1.00 69.88 103 GLY A O 1
ATOM 814 N N . MET A 1 104 ? -0.328 3.193 1.574 1.00 66.62 104 MET A N 1
ATOM 815 C CA . MET A 1 104 ? -1.019 2.073 0.912 1.00 66.62 104 MET A CA 1
ATOM 816 C C . MET A 1 104 ? -2.525 2.350 0.701 1.00 66.62 104 MET A C 1
ATOM 818 O O . MET A 1 104 ? -3.122 1.925 -0.278 1.00 66.62 104 MET A O 1
ATOM 822 N N . ALA A 1 105 ? -3.156 3.156 1.558 1.00 61.31 105 ALA A N 1
ATOM 823 C CA . ALA A 1 105 ? -4.522 3.620 1.306 1.00 61.31 105 ALA A CA 1
ATOM 824 C C . ALA A 1 105 ? -4.658 4.521 0.053 1.00 61.31 105 ALA A C 1
ATOM 826 O O . ALA A 1 105 ? -5.757 4.649 -0.463 1.00 61.31 105 ALA A O 1
ATOM 827 N N . GLU A 1 106 ? -3.585 5.145 -0.449 1.00 55.03 106 GLU A N 1
ATOM 828 C CA . GLU A 1 106 ? -3.568 5.925 -1.707 1.00 55.03 106 GLU A CA 1
ATOM 829 C C . GLU A 1 106 ? -3.610 5.027 -2.931 1.00 55.03 106 GLU A C 1
ATOM 831 O O . GLU A 1 106 ? -4.244 5.384 -3.918 1.00 55.03 106 GLU A O 1
ATOM 836 N N . THR A 1 107 ? -2.981 3.853 -2.859 1.00 53.53 107 THR A N 1
ATOM 837 C CA . THR A 1 107 ? -2.998 2.880 -3.957 1.00 53.53 107 THR A CA 1
ATOM 838 C C . THR A 1 107 ? -4.328 2.123 -4.039 1.00 53.53 107 THR A C 1
ATOM 840 O O . THR A 1 107 ? -4.653 1.606 -5.104 1.00 53.53 107 THR A O 1
ATOM 843 N N . TYR A 1 108 ? -5.121 2.109 -2.955 1.00 55.00 108 TYR A N 1
ATOM 844 C CA . TYR A 1 108 ? -6.437 1.447 -2.869 1.00 55.00 108 TYR A CA 1
ATOM 845 C C . TYR A 1 108 ? -7.635 2.396 -2.665 1.00 55.00 108 TYR A C 1
ATOM 847 O O . TYR A 1 108 ? -8.779 1.945 -2.582 1.00 55.00 108 TYR A O 1
ATOM 855 N N . GLY A 1 109 ? -7.402 3.702 -2.534 1.00 64.44 109 GLY A N 1
ATOM 856 C CA . GLY A 1 109 ? -8.431 4.678 -2.181 1.00 64.44 109 GLY A CA 1
ATOM 857 C C . GLY A 1 109 ? -9.427 4.916 -3.314 1.00 64.44 109 GLY A C 1
ATOM 858 O O . GLY A 1 109 ? -9.055 5.009 -4.480 1.00 64.44 109 GLY A O 1
ATOM 859 N N . THR A 1 110 ? -10.709 5.054 -2.973 1.00 68.19 110 THR A N 1
ATOM 860 C CA . THR A 1 110 ? -11.738 5.467 -3.937 1.00 68.19 110 THR A CA 1
ATOM 861 C C . THR A 1 110 ? -11.905 6.980 -3.881 1.00 68.19 110 THR A C 1
ATOM 863 O O . THR A 1 110 ? -12.199 7.541 -2.824 1.00 68.19 110 THR A O 1
ATOM 866 N N . THR A 1 111 ? -11.737 7.657 -5.016 1.00 77.44 111 THR A N 1
ATOM 867 C CA . THR A 1 111 ? -12.059 9.082 -5.130 1.00 77.44 111 THR A CA 1
ATOM 868 C C . THR A 1 111 ? -13.561 9.278 -4.949 1.00 77.44 111 THR A C 1
ATOM 870 O O . THR A 1 111 ? -14.352 8.845 -5.782 1.00 77.44 111 THR A O 1
ATOM 873 N N . ILE A 1 112 ? -13.951 9.947 -3.862 1.00 82.12 112 ILE A N 1
ATOM 874 C CA . ILE A 1 112 ? -15.359 10.265 -3.575 1.00 82.12 112 ILE A CA 1
ATOM 875 C C . ILE A 1 112 ? -15.850 11.494 -4.346 1.00 82.12 112 ILE A C 1
ATOM 877 O O . ILE A 1 112 ? -17.016 11.566 -4.714 1.00 82.12 112 ILE A O 1
ATOM 881 N N . SER A 1 113 ? -14.971 12.471 -4.581 1.00 82.56 113 SER A N 1
ATOM 882 C CA . SER A 1 113 ? -15.288 13.705 -5.299 1.00 82.56 113 SER A CA 1
ATOM 883 C C . SER A 1 113 ? -14.012 14.435 -5.721 1.00 82.56 113 SER A C 1
ATOM 885 O O . SER A 1 113 ? -12.933 14.191 -5.180 1.00 82.56 113 SER A O 1
ATOM 887 N N . THR A 1 114 ? -14.138 15.342 -6.687 1.00 85.44 114 THR A N 1
ATOM 888 C CA . THR A 1 114 ? -13.100 16.299 -7.087 1.00 85.44 114 THR A CA 1
ATOM 889 C C . THR A 1 114 ? -13.713 17.686 -7.123 1.00 85.44 114 THR A C 1
ATOM 891 O O . THR A 1 114 ? -14.791 17.867 -7.683 1.00 85.44 114 THR A O 1
ATOM 894 N N . GLU A 1 115 ? -13.003 18.665 -6.570 1.00 84.94 115 GLU A N 1
ATOM 895 C CA . GLU A 1 115 ? -13.467 20.046 -6.525 1.00 84.94 115 GLU A CA 1
ATOM 896 C C . GLU A 1 115 ? -12.423 21.001 -7.093 1.00 84.94 115 GLU A C 1
ATOM 898 O O . GLU A 1 115 ? -11.229 20.865 -6.822 1.00 84.94 115 GLU A O 1
ATOM 903 N N . ASP A 1 116 ? -12.887 21.964 -7.888 1.00 84.38 116 ASP A N 1
ATOM 904 C CA . ASP A 1 116 ? -12.063 23.026 -8.456 1.00 84.38 116 ASP A CA 1
ATOM 905 C C . ASP A 1 116 ? -12.527 24.368 -7.900 1.00 84.38 116 ASP A C 1
ATOM 907 O O . ASP A 1 116 ? -13.504 24.958 -8.357 1.00 84.38 116 ASP A O 1
ATOM 911 N N . ILE A 1 117 ? -11.800 24.862 -6.902 1.00 76.44 117 ILE A N 1
ATOM 912 C CA . ILE A 1 117 ? -12.145 26.104 -6.207 1.00 76.44 117 ILE A CA 1
ATOM 913 C C . ILE A 1 117 ? -11.998 27.325 -7.139 1.00 76.44 117 ILE A C 1
ATOM 915 O O . ILE A 1 117 ? -12.690 28.327 -6.953 1.00 76.44 117 ILE A O 1
ATOM 919 N N . ASN A 1 118 ? -11.189 27.241 -8.205 1.00 75.62 118 ASN A N 1
ATOM 920 C CA . ASN A 1 118 ? -11.020 28.349 -9.153 1.00 75.62 118 ASN A CA 1
ATOM 921 C C . ASN A 1 118 ? -12.294 28.637 -9.959 1.00 75.62 118 ASN A C 1
ATOM 923 O O . ASN A 1 118 ? -12.456 29.744 -10.480 1.00 75.62 118 ASN A O 1
ATOM 927 N N . LYS A 1 119 ? -13.230 27.679 -10.037 1.00 79.19 119 LYS A N 1
ATOM 928 C CA 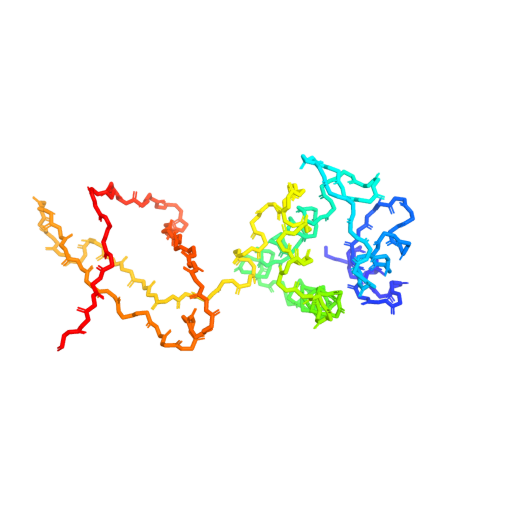. LYS A 1 119 ? -14.490 27.853 -10.772 1.00 79.19 119 LYS A CA 1
ATOM 929 C C . LYS A 1 119 ? -15.368 28.963 -10.191 1.00 79.19 119 LYS A C 1
ATOM 931 O O . LYS A 1 119 ? -16.156 29.557 -10.921 1.00 79.19 119 LYS A O 1
ATOM 936 N N . TYR A 1 120 ? -15.225 29.254 -8.899 1.00 75.94 120 TYR A N 1
ATOM 937 C CA . TYR A 1 120 ? -16.097 30.197 -8.207 1.00 75.94 120 TYR A CA 1
ATOM 938 C C . TYR A 1 120 ? -15.695 31.667 -8.387 1.00 75.94 120 TYR A C 1
ATOM 940 O O . TYR A 1 120 ? -16.506 32.534 -8.090 1.00 75.94 120 TYR A O 1
ATOM 948 N N . LYS A 1 121 ? -14.482 31.956 -8.892 1.00 76.56 121 LYS A N 1
ATOM 949 C CA . LYS A 1 121 ? -13.984 33.308 -9.241 1.00 76.56 121 LYS A CA 1
ATOM 950 C C . LYS A 1 121 ? -14.197 34.405 -8.173 1.00 76.56 121 LYS A C 1
ATOM 952 O O . LYS A 1 121 ? -14.150 35.588 -8.493 1.00 76.56 121 LYS A O 1
ATOM 957 N N . GLU A 1 122 ? -14.379 34.030 -6.909 1.00 75.88 122 GLU A N 1
ATOM 958 C CA . GLU A 1 122 ? -14.606 34.940 -5.783 1.00 75.88 122 GLU A CA 1
ATOM 959 C C . GLU A 1 122 ? -13.749 34.518 -4.582 1.00 75.88 122 GLU A C 1
ATOM 961 O O . GLU A 1 122 ? -13.648 33.333 -4.251 1.00 75.88 122 GLU A O 1
ATOM 966 N N . SER A 1 123 ? -13.160 35.495 -3.889 1.00 72.75 123 SER A N 1
ATOM 967 C CA . SER A 1 123 ? -12.358 35.265 -2.683 1.00 72.75 123 SER A CA 1
ATOM 968 C C . SER A 1 123 ? -13.243 35.271 -1.434 1.00 72.75 123 SER A C 1
ATOM 970 O O . SER A 1 123 ? -13.343 36.280 -0.735 1.00 72.75 123 SER A O 1
ATOM 972 N N . ARG A 1 124 ? -13.897 34.140 -1.153 1.00 77.50 124 ARG A N 1
ATOM 973 C CA . ARG A 1 124 ? -14.710 33.919 0.055 1.00 77.50 124 ARG A CA 1
ATOM 974 C C . ARG A 1 124 ? -14.600 32.481 0.555 1.00 77.50 124 ARG A C 1
ATOM 976 O O . ARG A 1 124 ? -14.074 31.615 -0.136 1.00 77.50 124 ARG A O 1
ATOM 983 N N . PHE A 1 125 ? -15.127 32.217 1.748 1.00 76.06 125 PHE A N 1
ATOM 984 C CA . PHE A 1 125 ? -15.247 30.852 2.254 1.00 76.06 125 PHE A CA 1
ATOM 985 C C . PHE A 1 125 ? -16.355 30.091 1.521 1.00 76.06 125 PHE A C 1
ATOM 987 O O . PHE A 1 125 ? -17.487 30.570 1.421 1.00 76.06 125 PHE A O 1
ATOM 994 N N . TYR A 1 126 ? -16.032 28.881 1.066 1.00 75.81 126 TYR A N 1
ATOM 995 C CA . TYR A 1 126 ? -16.993 27.943 0.493 1.00 75.81 126 TYR A CA 1
ATOM 996 C C . TYR A 1 126 ? -17.256 26.815 1.478 1.00 75.81 126 TYR A C 1
ATOM 998 O O . TYR A 1 126 ? -16.330 26.197 1.999 1.00 75.81 126 TYR A O 1
ATOM 1006 N N . THR A 1 127 ? -18.534 26.536 1.715 1.00 81.31 127 THR A N 1
ATOM 1007 C CA . THR A 1 127 ? -18.970 25.317 2.398 1.00 81.31 127 THR A CA 1
ATOM 1008 C C . THR A 1 127 ? -19.563 24.401 1.344 1.00 81.31 127 THR A C 1
ATOM 1010 O O . THR A 1 127 ? -20.568 24.746 0.727 1.00 81.31 127 THR A O 1
ATOM 1013 N N . ILE A 1 128 ? -18.924 23.257 1.116 1.00 82.31 128 ILE A N 1
ATOM 1014 C CA . ILE A 1 128 ? -19.345 22.273 0.118 1.00 82.31 128 ILE A CA 1
ATOM 1015 C C . ILE A 1 128 ? -19.614 20.966 0.852 1.00 82.31 128 ILE A C 1
ATOM 1017 O O . ILE A 1 128 ? -18.824 20.557 1.703 1.00 82.31 128 ILE A O 1
ATOM 1021 N N . SER A 1 129 ? -20.747 20.342 0.544 1.00 83.88 129 SER A N 1
ATOM 1022 C CA . SER A 1 129 ? -21.133 19.053 1.113 1.00 83.88 129 SER A CA 1
ATOM 1023 C C . SER A 1 129 ? -20.933 17.973 0.060 1.00 83.88 129 SER A C 1
ATOM 1025 O O . SER A 1 129 ? -21.366 18.138 -1.078 1.00 83.88 129 SER A O 1
ATOM 1027 N N . TYR A 1 130 ? -20.293 16.873 0.445 1.00 84.12 130 TYR A N 1
ATOM 1028 C CA . TYR A 1 130 ? -20.139 15.696 -0.403 1.00 84.12 130 TYR A CA 1
ATOM 1029 C C . TYR A 1 130 ? -20.856 14.528 0.251 1.00 84.12 130 TYR A C 1
ATOM 1031 O O . TYR A 1 130 ? -20.632 14.247 1.430 1.00 84.12 130 TYR A O 1
ATOM 1039 N N . ALA A 1 131 ? -21.696 13.842 -0.519 1.00 84.38 131 ALA A N 1
ATOM 1040 C CA . ALA A 1 131 ? -22.274 12.586 -0.078 1.00 84.38 131 ALA A CA 1
ATOM 1041 C C . ALA A 1 131 ? -21.161 11.538 0.007 1.00 84.38 131 ALA A C 1
ATOM 1043 O O . ALA A 1 131 ? -20.409 11.340 -0.949 1.00 84.38 131 ALA A O 1
ATOM 1044 N N . ILE A 1 132 ? -21.060 10.866 1.151 1.00 83.38 132 ILE A N 1
ATOM 1045 C CA . ILE A 1 132 ? -20.202 9.693 1.291 1.00 83.38 132 ILE A CA 1
ATOM 1046 C C . ILE A 1 132 ? -21.070 8.486 0.928 1.00 83.38 132 ILE A C 1
ATOM 1048 O O . ILE A 1 132 ? -22.064 8.247 1.614 1.00 83.38 132 ILE A O 1
ATOM 1052 N N . PRO A 1 133 ? -20.747 7.733 -0.137 1.00 82.62 133 PRO A N 1
ATOM 1053 C CA . PRO A 1 133 ? -21.521 6.558 -0.511 1.00 82.62 133 PRO A CA 1
ATOM 1054 C C . PRO A 1 133 ? -21.675 5.574 0.656 1.00 82.62 133 PRO A C 1
ATOM 1056 O O . PRO A 1 133 ? -20.691 5.223 1.307 1.00 82.62 133 PRO A O 1
ATOM 1059 N N . GLU A 1 134 ? -22.891 5.072 0.891 1.00 80.00 134 GLU A N 1
ATOM 1060 C CA . GLU A 1 134 ? -23.185 4.178 2.026 1.00 80.00 134 GLU A CA 1
ATOM 1061 C C . GLU A 1 134 ? -22.295 2.932 2.058 1.00 80.00 134 GLU A C 1
ATOM 1063 O O . GLU A 1 134 ? -21.873 2.488 3.125 1.00 80.00 134 GLU A O 1
ATOM 1068 N N . HIS A 1 135 ? -21.946 2.387 0.889 1.00 80.69 135 HIS A N 1
ATOM 1069 C CA . HIS A 1 135 ? -21.073 1.217 0.790 1.00 80.69 135 HIS A CA 1
ATOM 1070 C C . HIS A 1 135 ? -19.653 1.477 1.326 1.00 80.69 135 HIS A C 1
ATOM 1072 O O . HIS A 1 135 ? -18.994 0.533 1.753 1.00 80.69 135 HIS A O 1
ATOM 1078 N N . LEU A 1 136 ? -19.195 2.736 1.357 1.00 79.19 136 LEU A N 1
ATOM 1079 C CA . LEU A 1 136 ? -17.914 3.123 1.957 1.00 79.19 136 LEU A CA 1
ATOM 1080 C C . LEU A 1 136 ? -18.002 3.294 3.478 1.00 79.19 136 LEU A C 1
ATOM 1082 O O . LEU A 1 136 ? -16.965 3.335 4.135 1.00 79.19 136 LEU A O 1
ATOM 1086 N N . MET A 1 137 ? -19.213 3.380 4.037 1.00 79.69 137 MET A N 1
ATOM 1087 C CA . MET A 1 137 ? -19.463 3.557 5.473 1.00 79.69 137 MET A CA 1
ATOM 1088 C C . MET A 1 137 ? -19.976 2.284 6.159 1.00 79.69 137 MET A C 1
ATOM 1090 O O . MET A 1 137 ? -19.839 2.141 7.374 1.00 79.69 137 MET A O 1
ATOM 1094 N N . LYS A 1 138 ? -20.568 1.349 5.407 1.00 77.75 138 LYS A N 1
ATOM 1095 C CA . LYS A 1 138 ? -21.217 0.151 5.954 1.00 77.75 138 LYS A CA 1
ATOM 1096 C C . LYS A 1 138 ? -20.256 -0.665 6.828 1.00 77.75 138 LYS A C 1
ATOM 1098 O O . LYS A 1 138 ? -19.213 -1.117 6.367 1.00 77.75 138 LYS A O 1
ATOM 1103 N N . GLY A 1 139 ? -20.638 -0.868 8.091 1.00 78.19 139 GLY A N 1
ATOM 1104 C CA . GLY A 1 139 ? -19.876 -1.657 9.066 1.00 78.19 139 GLY A CA 1
ATOM 1105 C C . GLY A 1 139 ? -18.639 -0.963 9.647 1.00 78.19 139 GLY A C 1
ATOM 1106 O O . GLY A 1 139 ? -17.937 -1.576 10.446 1.00 78.19 139 GLY A O 1
ATOM 1107 N N . LYS A 1 140 ? -18.367 0.298 9.287 1.00 77.25 140 LYS A N 1
ATOM 1108 C CA . LYS A 1 140 ? -17.201 1.040 9.781 1.00 77.25 140 LYS A CA 1
ATOM 1109 C C . LYS A 1 140 ? -17.590 1.969 10.926 1.00 77.25 140 LYS A C 1
ATOM 1111 O O . LYS A 1 140 ? -18.533 2.745 10.817 1.00 77.25 140 LYS A O 1
ATOM 1116 N N . GLN A 1 141 ? -16.817 1.926 12.007 1.00 74.06 141 GLN A N 1
ATOM 1117 C CA . GLN A 1 141 ? -16.938 2.880 13.117 1.00 74.06 141 GLN A CA 1
ATOM 1118 C C . GLN A 1 141 ? -16.141 4.167 12.869 1.00 74.06 141 GLN A C 1
ATOM 1120 O O . GLN A 1 141 ? -16.408 5.200 13.477 1.00 74.06 141 GLN A O 1
ATOM 1125 N N . THR A 1 142 ? -15.141 4.121 11.988 1.00 73.00 142 THR A N 1
ATOM 1126 C CA . THR A 1 142 ? -14.276 5.257 11.653 1.00 73.00 142 THR A CA 1
ATOM 1127 C C . THR A 1 142 ? -13.937 5.216 10.167 1.00 73.00 142 THR A C 1
ATOM 1129 O O . THR A 1 142 ? -13.733 4.143 9.598 1.00 73.00 142 THR A O 1
ATOM 1132 N N . ILE A 1 143 ? -13.883 6.388 9.535 1.00 76.94 143 ILE A N 1
ATOM 1133 C CA . ILE A 1 143 ? -13.460 6.560 8.144 1.00 76.94 143 ILE A CA 1
ATOM 1134 C C . ILE A 1 143 ? -12.360 7.619 8.078 1.00 76.94 143 ILE A C 1
ATOM 1136 O O . ILE A 1 143 ? -12.440 8.646 8.747 1.00 76.94 143 ILE A O 1
ATOM 1140 N N . ASN A 1 144 ? -11.335 7.365 7.265 1.00 77.88 144 ASN A N 1
ATOM 1141 C CA . ASN A 1 144 ? -10.261 8.319 7.010 1.00 77.88 144 ASN A CA 1
ATOM 1142 C C . ASN A 1 144 ? -10.525 9.026 5.683 1.00 77.88 144 ASN A C 1
ATOM 1144 O O . ASN A 1 144 ? -10.632 8.376 4.644 1.00 77.88 144 ASN A O 1
ATOM 1148 N N . ILE A 1 145 ? -10.613 10.354 5.720 1.00 81.50 145 ILE A N 1
ATOM 1149 C CA . ILE A 1 145 ? -10.806 11.192 4.534 1.00 81.50 145 ILE A CA 1
ATOM 1150 C C . ILE A 1 145 ? -9.522 11.981 4.302 1.00 81.50 145 ILE A C 1
ATOM 1152 O O . ILE A 1 145 ? -9.025 12.648 5.210 1.00 81.50 145 ILE A O 1
ATOM 1156 N N . ARG A 1 146 ? -8.992 11.917 3.079 1.00 81.06 146 ARG A N 1
ATOM 1157 C CA . ARG A 1 146 ? -7.815 12.682 2.661 1.00 81.06 146 ARG A CA 1
ATOM 1158 C C . ARG A 1 146 ? -8.198 13.676 1.573 1.00 81.06 146 ARG A C 1
ATOM 1160 O O . ARG A 1 146 ? -8.868 13.319 0.610 1.00 81.06 146 ARG A O 1
ATOM 1167 N N . PHE A 1 147 ? -7.710 14.903 1.712 1.00 82.81 147 PHE A N 1
ATOM 1168 C CA . PHE A 1 147 ? -7.760 15.919 0.667 1.00 82.81 147 PHE A CA 1
ATOM 1169 C C . PHE A 1 147 ? -6.441 15.872 -0.101 1.00 82.81 147 PHE A C 1
ATOM 1171 O O . PHE A 1 147 ? -5.382 16.096 0.483 1.00 82.81 147 PHE A O 1
ATOM 1178 N N . VAL A 1 148 ? -6.502 15.541 -1.389 1.00 82.12 148 VAL A N 1
ATOM 1179 C CA . VAL A 1 148 ? -5.319 15.407 -2.249 1.00 82.12 148 VAL A CA 1
ATOM 1180 C C . VAL A 1 148 ? -5.386 16.485 -3.331 1.00 82.12 148 VAL A C 1
ATOM 1182 O O . VAL A 1 148 ? -6.365 16.515 -4.080 1.00 82.12 148 VAL A O 1
ATOM 1185 N N . PRO A 1 149 ? -4.400 17.394 -3.427 1.00 81.31 149 PRO A N 1
ATOM 1186 C CA . PRO A 1 149 ? -4.358 18.346 -4.525 1.00 81.31 149 PRO A CA 1
ATOM 1187 C C . PRO A 1 149 ? -3.978 17.666 -5.840 1.00 81.31 149 PRO A C 1
ATOM 1189 O O . PRO A 1 149 ? -3.289 16.646 -5.860 1.00 81.31 149 PRO A O 1
ATOM 1192 N N . LYS A 1 150 ? -4.381 18.269 -6.962 1.00 77.12 150 LYS A N 1
ATOM 1193 C CA . LYS A 1 150 ? -3.846 17.885 -8.274 1.00 77.12 150 LYS A CA 1
ATOM 1194 C C . LYS A 1 150 ? -2.339 18.154 -8.325 1.00 77.12 150 LYS A C 1
ATOM 1196 O O . LYS A 1 150 ? -1.833 19.039 -7.638 1.00 77.12 150 LYS A O 1
ATOM 1201 N N . VAL A 1 151 ? -1.642 17.429 -9.194 1.00 73.81 151 VAL A N 1
ATOM 1202 C CA . VAL A 1 151 ? -0.210 17.628 -9.468 1.00 73.81 151 VAL A CA 1
ATOM 1203 C C . VAL A 1 151 ? 0.075 19.111 -9.730 1.00 73.81 151 VAL A C 1
ATOM 1205 O O . VAL A 1 151 ? -0.692 19.778 -10.429 1.00 73.81 151 VAL A O 1
ATOM 1208 N N . ASN A 1 152 ? 1.154 19.627 -9.137 1.00 75.75 152 ASN A N 1
ATOM 1209 C CA . ASN A 1 152 ? 1.566 21.037 -9.184 1.00 75.75 152 ASN A CA 1
ATOM 1210 C C . ASN A 1 152 ? 0.557 22.049 -8.607 1.00 75.75 152 ASN A C 1
ATOM 1212 O O . ASN A 1 152 ? 0.686 23.244 -8.858 1.00 75.75 152 ASN A O 1
ATOM 1216 N N . ASN A 1 153 ? -0.429 21.603 -7.825 1.00 76.56 153 ASN A N 1
ATOM 1217 C CA . ASN A 1 153 ? -1.337 22.475 -7.083 1.00 76.56 153 ASN A CA 1
ATOM 1218 C C . ASN A 1 153 ? -1.179 22.269 -5.574 1.00 76.56 153 ASN A C 1
ATOM 1220 O O . ASN A 1 153 ? -0.689 21.238 -5.113 1.00 76.56 153 ASN A O 1
ATOM 1224 N N . SER A 1 154 ? -1.631 23.247 -4.793 1.00 69.62 154 SER A N 1
ATOM 1225 C CA . SER A 1 154 ? -1.838 23.094 -3.356 1.00 69.62 154 SER A CA 1
ATOM 1226 C C . SER A 1 154 ? -3.315 22.844 -3.071 1.00 69.62 154 SER A C 1
ATOM 1228 O O . SER A 1 154 ? -4.200 23.322 -3.784 1.00 69.62 154 SER A O 1
ATOM 1230 N N . ALA A 1 155 ? -3.596 22.079 -2.017 1.00 65.50 155 ALA A N 1
ATOM 1231 C CA . ALA A 1 155 ? -4.943 22.053 -1.476 1.00 65.50 155 ALA A CA 1
ATOM 1232 C C . ALA A 1 155 ? -5.109 23.390 -0.746 1.00 65.50 155 ALA A C 1
ATOM 1234 O O . ALA A 1 155 ? -4.279 23.727 0.102 1.00 65.50 155 ALA A O 1
ATOM 1235 N N . GLY A 1 156 ? -6.113 24.185 -1.120 1.00 65.81 156 GLY A N 1
ATOM 1236 C CA . GLY A 1 156 ? -6.393 25.445 -0.432 1.00 65.81 156 GLY A CA 1
ATOM 1237 C C . GLY A 1 156 ? -6.610 25.224 1.075 1.00 65.81 156 GLY A C 1
ATOM 1238 O O . GLY A 1 156 ? -6.929 24.107 1.491 1.00 65.81 156 GLY A O 1
ATOM 1239 N N . PRO A 1 157 ? -6.437 26.261 1.911 1.00 67.50 157 PRO A N 1
ATOM 1240 C CA . PRO A 1 157 ? -6.594 26.128 3.356 1.00 67.50 157 PRO A CA 1
ATOM 1241 C C . PRO A 1 157 ? -7.993 25.603 3.721 1.00 67.50 157 PRO A C 1
ATOM 1243 O O . PRO A 1 157 ? -9.012 26.176 3.332 1.00 67.50 157 PRO A O 1
ATOM 1246 N N . LEU A 1 158 ? -8.032 24.498 4.473 1.00 67.69 158 LEU A N 1
ATOM 1247 C CA . LEU A 1 158 ? -9.256 23.903 5.006 1.00 67.69 158 LEU A CA 1
ATOM 1248 C C . LEU A 1 158 ? -9.522 24.476 6.402 1.00 67.69 158 LEU A C 1
ATOM 1250 O O . LEU A 1 158 ? -8.776 24.206 7.339 1.00 67.69 158 LEU A O 1
ATOM 1254 N N . TYR A 1 159 ? -10.596 25.251 6.542 1.00 70.31 159 TYR A N 1
ATOM 1255 C CA . TYR A 1 159 ? -10.929 25.936 7.799 1.00 70.31 159 TYR A CA 1
ATOM 1256 C C . TYR A 1 159 ? -11.875 25.138 8.706 1.00 70.31 159 TYR A C 1
ATOM 1258 O O . TYR A 1 159 ? -12.005 25.452 9.886 1.00 70.31 159 TYR A O 1
ATOM 1266 N N . GLY A 1 160 ? -12.531 24.100 8.182 1.00 71.62 160 GLY A N 1
ATOM 1267 C CA . GLY A 1 160 ? -13.411 23.242 8.967 1.00 71.62 160 GLY A CA 1
ATOM 1268 C C . GLY A 1 160 ? -13.887 22.020 8.191 1.00 71.62 160 GLY A C 1
ATOM 1269 O O . GLY 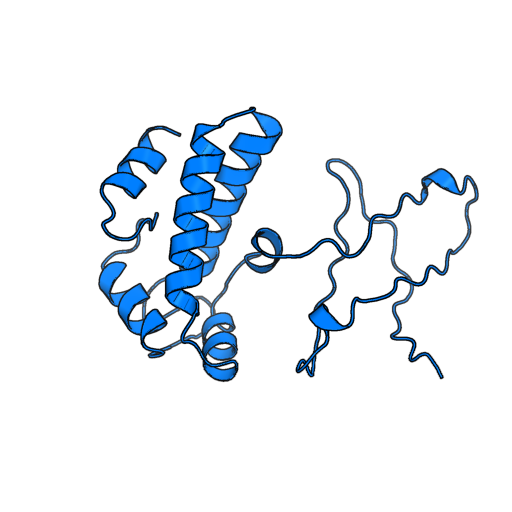A 1 160 ? -14.091 22.075 6.981 1.00 71.62 160 GLY A O 1
ATOM 1270 N N . CYS A 1 161 ? -14.078 20.915 8.908 1.00 77.94 161 CYS A N 1
ATOM 1271 C CA . CYS A 1 161 ? -14.690 19.692 8.404 1.00 77.94 161 CYS A CA 1
ATOM 1272 C C . CYS A 1 161 ? -15.677 19.187 9.459 1.00 77.94 161 CYS A C 1
ATOM 1274 O O . CYS A 1 161 ? -15.351 19.152 10.646 1.00 77.94 161 CYS A O 1
ATOM 1276 N N . ARG A 1 162 ? -16.892 18.826 9.041 1.00 79.56 162 ARG A N 1
ATOM 1277 C CA . ARG A 1 162 ? -17.909 18.249 9.925 1.00 79.56 162 ARG A CA 1
ATOM 1278 C C . ARG A 1 162 ? -18.700 17.180 9.189 1.00 79.56 162 ARG A C 1
ATOM 1280 O O . ARG A 1 162 ? -19.022 17.349 8.017 1.00 79.56 162 ARG A O 1
ATOM 1287 N N . MET A 1 163 ? -19.051 16.119 9.905 1.00 79.38 163 MET A N 1
ATOM 1288 C CA . MET A 1 163 ? -20.018 15.135 9.431 1.00 79.38 163 MET A CA 1
ATOM 1289 C C . MET A 1 163 ? -21.426 15.709 9.584 1.00 79.38 163 MET A C 1
ATOM 1291 O O . MET A 1 163 ? -21.797 16.167 10.666 1.00 79.38 163 MET A O 1
ATOM 1295 N N . LEU A 1 164 ? -22.203 15.676 8.507 1.00 76.00 164 LEU A N 1
ATOM 1296 C CA . LEU A 1 164 ? -23.627 15.984 8.529 1.00 76.00 164 LEU A CA 1
ATOM 1297 C C . LEU A 1 164 ? -24.388 14.658 8.496 1.00 76.00 164 LEU A C 1
ATOM 1299 O O . LEU A 1 164 ? -24.130 13.827 7.629 1.00 76.00 164 LEU A O 1
ATOM 1303 N N . LYS A 1 165 ? -25.295 14.443 9.452 1.00 72.31 165 LYS A N 1
ATOM 1304 C CA . LYS A 1 165 ? -26.324 13.407 9.332 1.00 72.31 165 LYS A CA 1
ATOM 1305 C C . LYS A 1 165 ? -27.519 14.058 8.649 1.00 72.31 165 LYS A C 1
ATOM 1307 O O . LYS A 1 165 ? -27.996 15.075 9.149 1.00 72.31 165 LYS A O 1
ATOM 1312 N N . GLU A 1 166 ? -27.958 13.513 7.521 1.00 63.53 166 GLU A N 1
ATOM 1313 C CA . GLU A 1 166 ? -29.280 13.860 6.997 1.00 63.53 166 GLU A CA 1
ATOM 1314 C C . GLU A 1 166 ? -30.329 13.369 8.006 1.00 63.53 166 GLU A C 1
ATOM 1316 O O . GLU A 1 166 ? -30.195 12.275 8.562 1.00 63.53 166 GLU A O 1
ATOM 1321 N N . ILE A 1 167 ? -31.274 14.255 8.331 1.00 44.47 167 ILE A N 1
ATOM 1322 C CA . ILE A 1 167 ? -32.365 14.041 9.292 1.00 44.47 167 ILE A CA 1
ATOM 1323 C C . ILE A 1 167 ? -33.589 13.571 8.517 1.00 44.47 167 ILE A C 1
ATOM 1325 O O . ILE A 1 167 ? -33.861 14.198 7.468 1.00 44.47 167 ILE A O 1
#